Protein AF-A0AAD6UIW4-F1 (afdb_monomer)

Sequence (98 aa):
MPSFFSKALKRMSGSKKSETKPAAAAGEEPTLSIQPHPAKSNDPADLQPPQTGGLASNPNDQAFHARDPHVPSAQVMAGLEQPKTREELQARAAELNK

Organism: NCBI:txid1033014

Foldseek 3Di:
DDDPPVVVVVVVPPPDPDDDDDDDDDDDDPDDDDDPDQDPDPDPCSPDDPPCDDQVVDPCSDPVNDDDDDDDDPVVVVPDDDDDDPVVVVVVVVVVVD

Secondary structure (DSSP, 8-state):
---THHHHHHHH--------PPP-----------PPPS-SSS-TTTTS----SSTTSSTTSSTTT--S--PPPHHHHHTSPPPPPHHHHHHHHHHHT-

Mean predicted aligned error: 20.31 Å

pLDDT: mean 74.13, std 15.2, range [44.44, 96.06]

Solvent-accessible surface area (backbone atoms only — not comparable to full-atom values): 6997 Å² total; per-residue (Å²): 134,91,64,74,67,62,66,57,56,68,67,72,70,71,80,75,80,80,78,84,75,84,84,88,79,90,86,78,78,86,82,75,81,78,74,78,68,84,51,93,58,102,48,89,66,68,72,53,72,86,60,88,54,67,61,71,56,42,76,70,62,25,92,90,45,59,71,76,83,84,76,78,52,74,72,56,58,70,72,53,79,79,84,75,53,74,67,59,52,51,53,52,52,59,62,74,73,109

Structure (mmCIF, N/CA/C/O backbone):
data_AF-A0AAD6UIW4-F1
#
_entry.id   AF-A0AAD6UIW4-F1
#
loop_
_atom_site.group_PDB
_atom_site.id
_atom_site.type_symbol
_atom_site.label_atom_id
_atom_site.label_alt_id
_atom_site.label_comp_id
_atom_site.label_asym_id
_atom_site.label_entity_id
_atom_site.label_seq_id
_atom_site.pdbx_PDB_ins_code
_atom_site.Cartn_x
_atom_site.Cartn_y
_atom_site.Cartn_z
_atom_site.occupancy
_atom_site.B_iso_or_equiv
_atom_site.auth_seq_id
_atom_site.auth_comp_id
_atom_site.auth_asym_id
_atom_site.auth_atom_id
_atom_site.pdbx_PDB_model_num
ATOM 1 N N . MET A 1 1 ? 46.771 34.975 -3.806 1.00 51.69 1 MET A N 1
ATOM 2 C CA . MET A 1 1 ? 45.340 34.597 -3.838 1.00 51.69 1 MET A CA 1
ATOM 3 C C . MET A 1 1 ? 44.652 35.352 -4.980 1.00 51.69 1 MET A C 1
ATOM 5 O O . MET A 1 1 ? 44.224 36.479 -4.758 1.00 51.69 1 MET A O 1
ATOM 9 N N . PRO A 1 2 ? 44.628 34.835 -6.223 1.00 52.84 2 PRO A N 1
ATOM 10 C CA . PRO A 1 2 ? 44.047 35.569 -7.347 1.00 52.84 2 PRO A CA 1
ATOM 11 C C . PRO A 1 2 ? 42.505 35.598 -7.295 1.00 52.84 2 PRO A C 1
ATOM 13 O O . PRO A 1 2 ? 41.819 34.593 -7.451 1.00 52.84 2 PRO A O 1
ATOM 16 N N . SER A 1 3 ? 42.023 36.811 -7.034 1.00 56.78 3 SER A N 1
ATOM 17 C CA . SER A 1 3 ? 40.705 37.447 -7.191 1.00 56.78 3 SER A CA 1
ATOM 18 C C . SER A 1 3 ? 39.622 36.758 -8.051 1.00 56.78 3 SER A C 1
ATOM 20 O O . SER A 1 3 ? 39.491 36.997 -9.254 1.00 56.78 3 SER A O 1
ATOM 22 N N . PHE A 1 4 ? 38.696 36.064 -7.378 1.00 61.09 4 PHE A N 1
ATOM 23 C CA . PHE A 1 4 ? 37.429 35.550 -7.932 1.00 61.09 4 PHE A CA 1
ATOM 24 C C . PHE A 1 4 ? 36.514 36.626 -8.557 1.00 61.09 4 PHE A C 1
ATOM 26 O O . PHE A 1 4 ? 35.727 36.319 -9.452 1.00 61.09 4 PHE A O 1
ATOM 33 N N . PHE A 1 5 ? 36.643 37.895 -8.157 1.00 61.00 5 PHE A N 1
ATOM 34 C CA . PHE A 1 5 ? 35.826 38.999 -8.686 1.00 61.00 5 PHE A CA 1
ATOM 35 C C . PHE A 1 5 ? 36.123 39.349 -10.156 1.00 61.00 5 PHE A C 1
ATOM 37 O O . PHE A 1 5 ? 35.242 39.803 -10.886 1.00 61.00 5 PHE A O 1
ATOM 44 N N . SER A 1 6 ? 37.339 39.076 -10.636 1.00 61.12 6 SER A N 1
ATOM 45 C CA . SER A 1 6 ? 37.743 39.386 -12.017 1.00 61.12 6 SER A CA 1
ATOM 46 C C . SER A 1 6 ? 37.049 38.499 -13.067 1.00 61.12 6 SER A C 1
ATOM 48 O O . SER A 1 6 ? 36.857 38.907 -14.215 1.00 61.12 6 SER A O 1
ATOM 50 N N . LYS A 1 7 ? 36.595 37.301 -12.671 1.00 60.16 7 LYS A N 1
ATOM 51 C CA . LYS A 1 7 ? 35.908 36.341 -13.552 1.00 60.16 7 LYS A CA 1
ATOM 52 C C . LYS A 1 7 ? 34.432 36.694 -13.779 1.00 60.16 7 LYS A C 1
ATOM 54 O O . LYS A 1 7 ? 33.880 36.338 -14.819 1.00 60.16 7 LYS A O 1
ATOM 59 N N . ALA A 1 8 ? 33.815 37.421 -12.845 1.00 60.78 8 ALA A N 1
ATOM 60 C CA . ALA A 1 8 ? 32.439 37.902 -12.970 1.00 60.78 8 ALA A CA 1
ATOM 61 C C . ALA A 1 8 ? 32.346 39.114 -13.911 1.00 60.78 8 ALA A C 1
ATOM 63 O O . ALA A 1 8 ? 31.517 39.124 -14.819 1.00 60.78 8 ALA A O 1
ATOM 64 N N . LEU A 1 9 ? 33.263 40.082 -13.788 1.00 59.09 9 LEU A N 1
ATOM 65 C CA . LEU A 1 9 ? 33.243 41.284 -14.631 1.00 59.09 9 LEU A CA 1
ATOM 66 C C . LEU A 1 9 ? 33.540 40.974 -16.111 1.00 59.09 9 LEU A C 1
ATOM 68 O O . LEU A 1 9 ? 32.930 41.556 -17.005 1.00 59.09 9 LEU A O 1
ATOM 72 N N . LYS A 1 10 ? 34.397 39.977 -16.382 1.00 58.03 10 LYS A N 1
ATOM 73 C CA . LYS A 1 10 ? 34.721 39.531 -17.750 1.00 58.03 10 LYS A CA 1
ATOM 74 C C . LYS A 1 10 ? 33.548 38.860 -18.480 1.00 58.03 10 LYS A C 1
ATOM 76 O O . LYS A 1 10 ? 33.574 38.761 -19.703 1.00 58.03 10 LYS A O 1
ATOM 81 N N . ARG A 1 11 ? 32.509 38.417 -17.760 1.00 59.72 11 ARG A N 1
ATOM 82 C CA . ARG A 1 11 ? 31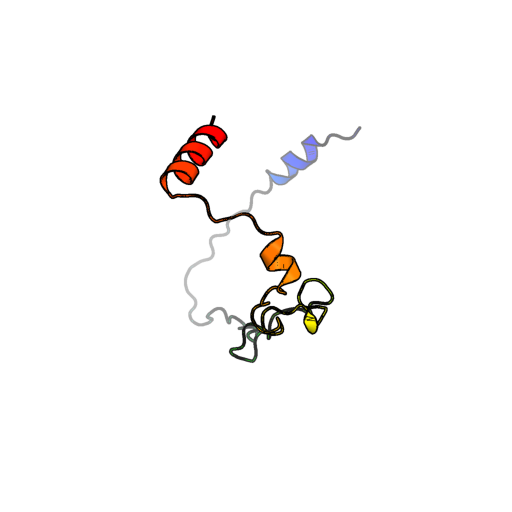.278 37.872 -18.360 1.00 59.72 11 ARG A CA 1
ATOM 83 C C . ARG A 1 11 ? 30.249 38.947 -18.718 1.00 59.72 11 ARG A C 1
ATOM 85 O O . ARG A 1 11 ? 29.398 38.681 -19.558 1.00 59.72 11 ARG A O 1
ATOM 92 N N . MET A 1 12 ? 30.340 40.144 -18.136 1.00 59.53 12 MET A N 1
ATOM 93 C CA . MET A 1 12 ? 29.386 41.238 -18.370 1.00 59.53 12 MET A CA 1
ATOM 94 C C . MET A 1 12 ? 29.829 42.238 -19.448 1.00 59.53 12 MET A C 1
ATOM 96 O O . MET A 1 12 ? 29.001 43.005 -19.923 1.00 59.53 12 MET A O 1
ATOM 100 N N . SER A 1 13 ? 31.091 42.218 -19.893 1.00 57.62 13 SER A N 1
ATOM 101 C CA . SER A 1 13 ? 31.594 43.126 -20.942 1.00 57.62 13 SER A CA 1
ATOM 102 C C . SER A 1 13 ? 31.494 42.568 -22.371 1.00 57.62 13 SER A C 1
ATOM 104 O O . SER A 1 13 ? 32.093 43.117 -23.294 1.00 57.62 13 SER A O 1
ATOM 106 N N . GLY A 1 14 ? 30.771 41.464 -22.575 1.00 54.06 14 GLY A N 1
ATOM 107 C CA . GLY A 1 14 ? 30.499 40.905 -23.899 1.00 54.06 14 GLY A CA 1
ATOM 108 C C . GLY A 1 14 ? 29.356 41.643 -24.591 1.00 54.06 14 GLY A C 1
ATOM 109 O O . GLY A 1 14 ? 28.253 41.110 -24.681 1.00 54.06 14 GLY A O 1
ATOM 110 N N . SER A 1 15 ? 29.605 42.861 -25.072 1.00 51.59 15 SER A N 1
ATOM 111 C CA . SER A 1 15 ? 28.687 43.579 -25.957 1.00 51.59 15 SER A CA 1
ATOM 112 C C . SER A 1 15 ? 28.563 42.836 -27.294 1.00 51.59 15 SER A C 1
ATOM 114 O O . SER A 1 15 ? 29.363 42.994 -28.215 1.00 51.59 15 SER A O 1
ATOM 116 N N . LYS A 1 16 ? 27.541 41.984 -27.418 1.00 54.31 16 LYS A N 1
ATOM 117 C CA . LYS A 1 16 ? 27.121 41.460 -28.720 1.00 54.31 16 LYS A CA 1
ATOM 118 C C . LYS A 1 16 ? 26.533 42.620 -29.526 1.00 54.31 16 LYS A C 1
ATOM 120 O O . LYS A 1 16 ? 25.415 43.049 -29.261 1.00 54.31 16 LYS A O 1
ATOM 125 N N . LYS A 1 17 ? 27.295 43.130 -30.499 1.00 44.44 17 LYS A N 1
ATOM 126 C CA . LYS A 1 17 ? 26.765 43.952 -31.595 1.00 44.44 17 LYS A CA 1
ATOM 127 C C . LYS A 1 17 ? 25.659 43.154 -32.287 1.00 44.44 17 LYS A C 1
ATOM 129 O O . LYS A 1 17 ? 25.925 42.104 -32.865 1.00 44.44 17 LYS A O 1
ATOM 134 N N . SER A 1 18 ? 24.429 43.641 -32.202 1.00 45.12 18 SER A N 1
ATOM 135 C CA . SER A 1 18 ? 23.322 43.187 -33.032 1.00 45.12 18 SER A CA 1
ATOM 136 C C . SER A 1 18 ? 23.509 43.762 -34.433 1.00 45.12 18 SER A C 1
ATOM 138 O O . SER A 1 18 ? 23.239 44.940 -34.666 1.00 45.12 18 SER A O 1
ATOM 140 N N . GLU A 1 19 ? 24.006 42.950 -35.360 1.00 46.62 19 GLU A N 1
ATOM 141 C CA . GLU A 1 19 ? 23.910 43.258 -36.782 1.00 46.62 19 GLU A CA 1
ATOM 142 C C . GLU A 1 19 ? 22.459 43.052 -37.236 1.00 46.62 19 GLU A C 1
ATOM 144 O O . GLU A 1 19 ? 21.939 41.937 -37.259 1.00 46.62 19 GLU A O 1
ATOM 149 N N . THR A 1 20 ? 21.783 44.150 -37.568 1.00 45.16 20 THR A N 1
ATOM 150 C CA . THR A 1 20 ? 20.529 44.159 -38.327 1.00 45.16 20 THR A CA 1
ATOM 151 C C . THR A 1 20 ? 20.797 43.634 -39.737 1.00 45.16 20 THR A C 1
ATOM 153 O O . THR A 1 20 ? 21.397 44.326 -40.558 1.00 45.16 20 THR A O 1
ATOM 156 N N . LYS A 1 21 ? 20.354 42.404 -40.016 1.00 48.31 21 LYS A N 1
ATOM 157 C CA . LYS A 1 21 ? 20.348 41.796 -41.354 1.00 48.31 21 LYS A CA 1
ATOM 158 C C . LYS A 1 21 ? 19.083 42.249 -42.114 1.00 48.31 21 LYS A C 1
ATOM 160 O O . LYS A 1 21 ? 18.016 42.274 -41.498 1.00 48.31 21 LYS A O 1
ATOM 165 N N . PRO A 1 22 ? 19.170 42.635 -43.403 1.00 45.12 22 PRO A N 1
ATOM 166 C CA . PRO A 1 22 ? 18.027 43.146 -44.154 1.00 45.12 22 PRO A CA 1
ATOM 167 C C . PRO A 1 22 ? 17.019 42.038 -44.478 1.00 45.12 22 PRO A C 1
ATOM 169 O O . PRO A 1 22 ? 17.356 40.854 -44.541 1.00 45.12 22 PRO A O 1
ATOM 172 N N . ALA A 1 23 ? 15.770 42.457 -44.666 1.00 49.41 23 ALA A N 1
ATOM 173 C CA . ALA A 1 23 ? 14.635 41.613 -44.994 1.00 49.41 23 ALA A CA 1
ATOM 174 C C . ALA A 1 23 ? 14.679 41.084 -46.442 1.00 49.41 23 ALA A C 1
ATOM 176 O O . ALA A 1 23 ? 15.098 41.789 -47.356 1.00 49.41 23 ALA A O 1
ATOM 177 N N . ALA A 1 24 ? 14.124 39.876 -46.593 1.00 52.59 24 ALA A N 1
ATOM 178 C CA . ALA A 1 24 ? 13.607 39.240 -47.808 1.00 52.59 24 ALA A CA 1
ATOM 179 C C . ALA A 1 24 ? 14.611 38.765 -48.882 1.00 52.59 24 ALA A C 1
ATOM 181 O O . ALA A 1 24 ? 14.931 39.470 -49.834 1.00 52.59 24 ALA A O 1
ATOM 182 N N . ALA A 1 25 ? 14.952 37.475 -48.808 1.00 44.81 25 ALA A N 1
ATOM 183 C CA . ALA A 1 25 ? 15.064 36.614 -49.983 1.00 44.81 25 ALA A CA 1
ATOM 184 C C . ALA A 1 25 ? 14.188 35.379 -49.731 1.00 44.81 25 ALA A C 1
ATOM 186 O O . ALA A 1 25 ? 14.295 34.733 -48.689 1.00 44.81 25 ALA A O 1
ATOM 187 N N . ALA A 1 26 ? 13.258 35.121 -50.644 1.00 54.41 26 ALA A N 1
ATOM 188 C CA . ALA A 1 26 ? 12.398 33.952 -50.626 1.00 54.41 26 ALA A CA 1
ATOM 189 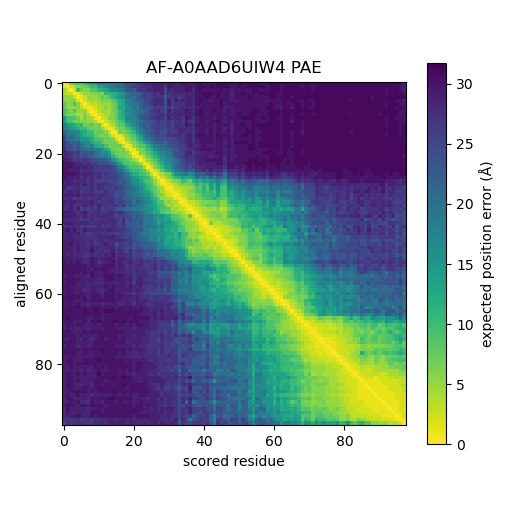C C . ALA A 1 26 ? 13.230 32.661 -50.716 1.00 54.41 26 ALA A C 1
ATOM 191 O O . ALA A 1 26 ? 14.143 32.590 -51.537 1.00 54.41 26 ALA A O 1
ATOM 192 N N . GLY A 1 27 ? 12.850 31.637 -49.945 1.00 55.78 27 GLY A N 1
ATOM 193 C CA . GLY A 1 27 ? 12.978 30.259 -50.426 1.00 55.78 27 GLY A CA 1
ATOM 194 C C . GLY A 1 27 ? 13.753 29.227 -49.609 1.00 55.78 27 GLY A C 1
ATOM 195 O O . GLY A 1 27 ? 13.969 28.158 -50.160 1.00 55.78 27 GLY A O 1
ATOM 196 N N . GLU A 1 28 ? 14.143 29.453 -48.352 1.00 65.31 28 GLU A N 1
ATOM 197 C CA . GLU A 1 28 ? 14.721 28.367 -47.535 1.00 65.31 28 GLU A CA 1
ATOM 198 C C . GLU A 1 28 ? 14.130 28.370 -46.123 1.00 65.31 28 GLU A C 1
ATOM 200 O O . GLU A 1 28 ? 14.582 29.085 -45.226 1.00 65.31 28 GLU A O 1
ATOM 205 N N . GLU A 1 29 ? 13.067 27.583 -45.932 1.00 74.94 29 GLU A N 1
ATOM 206 C CA . GLU A 1 29 ? 12.570 27.275 -44.593 1.00 74.94 29 GLU A CA 1
ATOM 207 C C . GLU A 1 29 ? 13.628 26.466 -43.824 1.00 74.94 29 GLU A C 1
ATOM 209 O O . GLU A 1 29 ? 14.256 25.570 -44.401 1.00 74.94 29 GLU A O 1
ATOM 214 N N . PRO A 1 30 ? 13.846 26.739 -42.524 1.00 78.12 30 PRO A N 1
ATOM 215 C CA . PRO A 1 30 ? 14.759 25.940 -41.722 1.00 78.12 30 PRO A CA 1
ATOM 216 C C . PRO A 1 30 ? 14.294 24.481 -41.725 1.00 78.12 30 PRO A C 1
ATOM 218 O O . PRO A 1 30 ? 13.249 24.139 -41.176 1.00 78.12 30 PRO A O 1
ATOM 221 N N . THR A 1 31 ? 15.085 23.610 -42.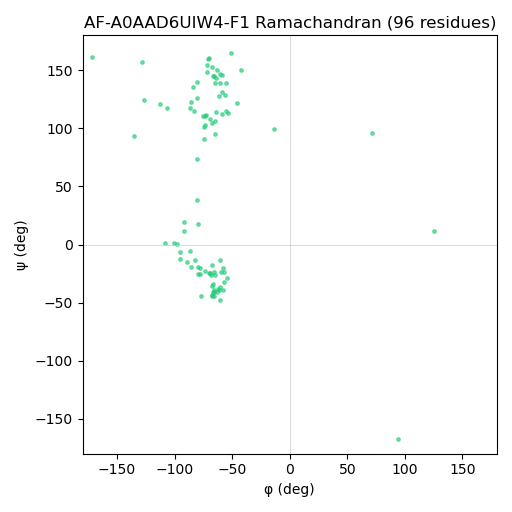351 1.00 77.56 31 THR A N 1
ATOM 222 C CA . THR A 1 31 ?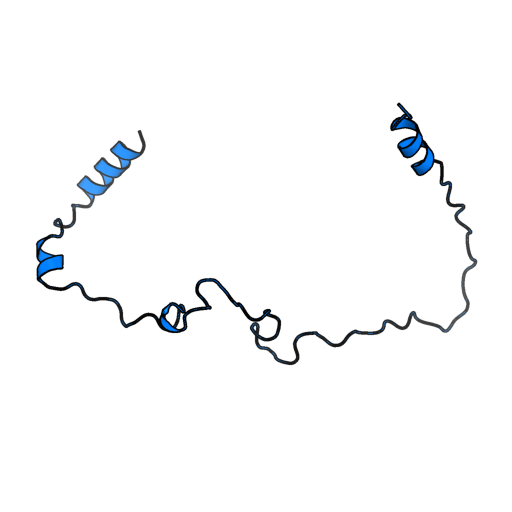 14.811 22.174 -42.385 1.00 77.56 31 THR A CA 1
ATOM 223 C C . THR A 1 31 ? 15.111 21.589 -41.007 1.00 77.56 31 THR A C 1
ATOM 225 O O . THR A 1 31 ? 16.269 21.415 -40.626 1.00 77.56 31 THR A O 1
ATOM 228 N N . LEU A 1 32 ? 14.066 21.318 -40.225 1.00 80.50 32 LEU A N 1
ATOM 229 C CA . LEU A 1 32 ? 14.198 20.674 -38.921 1.00 80.50 32 LEU A CA 1
ATOM 230 C C . LEU A 1 32 ? 14.283 19.159 -39.119 1.00 80.50 32 LEU A C 1
ATOM 232 O O . LEU A 1 32 ? 13.336 18.520 -39.574 1.00 80.50 32 LEU A O 1
ATOM 236 N N . SER A 1 33 ? 15.431 18.577 -38.772 1.00 82.06 33 SER A N 1
ATOM 237 C CA . SER A 1 33 ? 15.586 17.125 -38.703 1.00 82.06 33 SER A CA 1
ATOM 238 C C . SER A 1 33 ? 14.769 16.599 -37.526 1.00 82.06 33 SER A C 1
ATOM 240 O O . SER A 1 33 ? 15.116 16.816 -36.362 1.00 82.06 33 SER A O 1
ATOM 242 N N . ILE A 1 34 ? 13.667 15.921 -37.833 1.00 78.12 34 ILE A N 1
ATOM 243 C CA . ILE A 1 34 ? 12.872 15.224 -36.830 1.00 78.12 34 ILE A CA 1
ATOM 244 C C . ILE A 1 34 ? 13.646 13.958 -36.474 1.00 78.12 34 ILE A C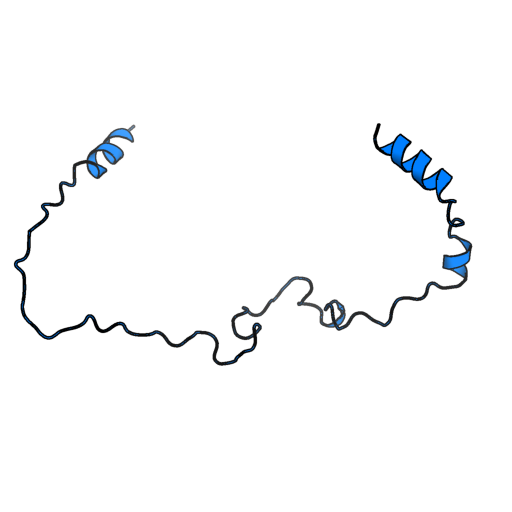 1
ATOM 246 O O . ILE A 1 34 ? 13.804 13.057 -37.299 1.00 78.12 34 ILE A O 1
ATOM 250 N N . GLN A 1 35 ? 14.185 13.912 -35.260 1.00 83.44 35 GLN A N 1
ATOM 251 C CA . GLN A 1 35 ? 14.776 12.684 -34.742 1.00 83.44 35 GLN A CA 1
ATOM 252 C C . GLN A 1 35 ? 13.668 11.626 -34.609 1.00 83.44 35 GLN A C 1
ATOM 254 O O . GLN A 1 35 ? 12.539 11.981 -34.250 1.00 83.44 35 GLN A O 1
ATOM 259 N N . PRO A 1 36 ? 13.952 10.342 -34.891 1.00 84.56 36 PRO A N 1
ATOM 260 C CA . PRO A 1 36 ? 12.979 9.283 -34.667 1.00 84.56 36 PRO A CA 1
ATOM 261 C C . PRO A 1 36 ? 12.521 9.311 -33.209 1.00 84.56 36 PRO A C 1
ATOM 263 O O . PRO A 1 36 ? 13.326 9.529 -32.298 1.00 84.56 36 PRO A O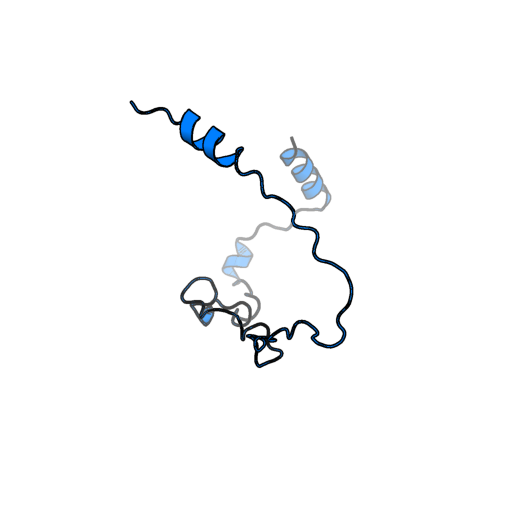 1
ATOM 266 N N . HIS A 1 37 ? 11.223 9.107 -32.984 1.00 74.00 37 HIS A N 1
ATOM 267 C CA . HIS A 1 37 ? 10.709 8.973 -31.628 1.00 74.00 37 HIS A CA 1
ATOM 268 C C . HIS A 1 37 ? 11.432 7.792 -30.969 1.00 74.00 37 HIS A C 1
ATOM 270 O O . HIS A 1 37 ? 11.550 6.731 -31.588 1.00 74.00 37 HIS A O 1
ATOM 276 N N . PRO A 1 38 ? 11.954 7.959 -29.746 1.00 78.25 38 PRO A N 1
ATOM 277 C CA . PRO A 1 38 ? 12.725 6.901 -29.109 1.00 78.25 38 PRO A CA 1
ATOM 278 C C . PRO A 1 38 ? 11.860 5.667 -28.792 1.00 78.25 38 PRO A C 1
ATOM 280 O O . PRO A 1 38 ? 12.393 4.563 -28.740 1.00 78.25 38 PRO A O 1
ATOM 283 N N . ALA A 1 39 ? 10.538 5.838 -28.665 1.00 74.81 39 ALA A N 1
ATOM 284 C CA . ALA A 1 39 ? 9.573 4.747 -28.585 1.00 74.81 39 ALA A CA 1
ATOM 285 C C . ALA A 1 39 ? 9.158 4.300 -29.992 1.00 74.81 39 ALA A C 1
ATOM 287 O O . ALA A 1 39 ? 8.651 5.095 -30.788 1.00 74.81 39 ALA A O 1
ATOM 288 N N . LYS A 1 40 ? 9.353 3.016 -30.287 1.00 80.06 40 LYS A N 1
ATOM 289 C CA . LYS A 1 40 ? 8.893 2.370 -31.525 1.00 80.06 40 LYS A CA 1
ATOM 290 C C . LYS A 1 40 ? 7.479 1.811 -31.377 1.00 80.06 40 LYS A C 1
ATOM 292 O O . LYS A 1 40 ? 6.850 1.473 -32.378 1.00 80.06 40 LYS A O 1
ATOM 297 N N . 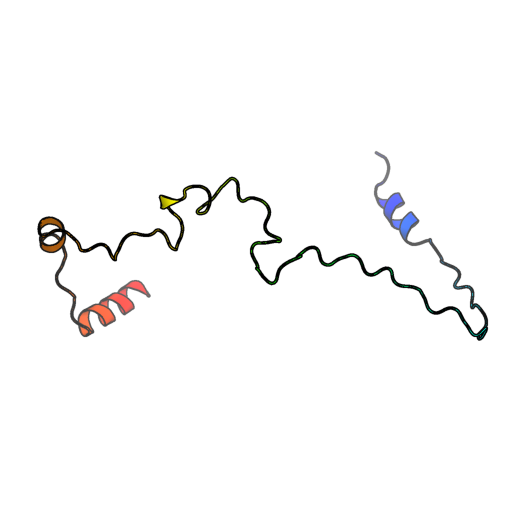SER A 1 41 ? 6.993 1.699 -30.144 1.00 85.56 41 SER A N 1
ATOM 298 C CA . SER A 1 41 ? 5.707 1.108 -29.785 1.00 85.56 41 SER A CA 1
ATOM 299 C C . SER A 1 41 ? 4.876 2.043 -28.896 1.00 85.56 41 SER A C 1
ATOM 301 O O . SER A 1 41 ? 5.411 2.922 -28.226 1.00 85.56 41 SER A O 1
ATOM 303 N N . ASN A 1 42 ? 3.549 1.856 -28.880 1.00 79.69 42 ASN A N 1
ATOM 304 C CA . ASN A 1 42 ? 2.634 2.533 -27.946 1.00 79.69 42 ASN A CA 1
ATOM 305 C C . ASN A 1 42 ? 2.632 1.842 -26.567 1.00 79.69 42 ASN A C 1
ATOM 307 O O . ASN A 1 42 ? 1.578 1.640 -25.966 1.00 79.69 42 ASN A O 1
ATOM 311 N N . ASP A 1 43 ? 3.801 1.395 -26.113 1.00 82.81 43 ASP A N 1
ATOM 312 C CA . ASP A 1 43 ? 3.985 0.771 -24.809 1.00 82.81 43 ASP A CA 1
ATOM 313 C C . ASP A 1 43 ? 4.854 1.700 -23.944 1.00 82.81 43 ASP A C 1
ATOM 315 O O . ASP A 1 43 ? 5.985 2.018 -24.326 1.00 82.81 43 ASP A O 1
ATOM 319 N N . PRO A 1 44 ? 4.364 2.162 -22.778 1.00 74.69 44 PRO A N 1
ATOM 320 C CA . PRO A 1 44 ? 5.148 2.995 -21.867 1.00 74.69 44 PRO A CA 1
ATOM 321 C C . PRO A 1 44 ? 6.430 2.323 -21.337 1.00 74.69 44 PRO A C 1
ATOM 323 O O . PRO A 1 44 ? 7.268 3.014 -20.750 1.00 74.69 44 PRO A O 1
ATOM 326 N N . ALA A 1 45 ? 6.600 1.007 -21.508 1.00 78.88 45 ALA A N 1
ATOM 327 C CA . ALA A 1 45 ? 7.803 0.282 -21.106 1.00 78.88 45 ALA A CA 1
ATOM 328 C C . ALA A 1 45 ? 8.979 0.412 -22.097 1.00 78.88 45 ALA A C 1
ATOM 330 O O . ALA A 1 45 ? 10.122 0.207 -21.697 1.00 78.88 45 ALA A O 1
ATOM 331 N N . ASP A 1 46 ? 8.741 0.802 -23.355 1.00 81.06 46 ASP A N 1
ATOM 332 C CA . ASP A 1 46 ? 9.758 0.822 -24.431 1.00 81.06 46 ASP A CA 1
ATOM 333 C C . ASP A 1 46 ? 10.903 1.825 -24.169 1.00 81.06 46 ASP A C 1
ATOM 335 O O . ASP A 1 46 ? 12.036 1.658 -24.612 1.00 81.06 46 ASP A O 1
ATOM 339 N N . LEU A 1 47 ? 10.621 2.878 -23.397 1.00 77.12 47 LEU A N 1
ATOM 340 C CA . LEU A 1 47 ? 11.587 3.923 -23.037 1.00 77.12 47 LEU A CA 1
ATOM 341 C C . LEU A 1 47 ? 12.270 3.690 -21.689 1.00 77.12 47 LEU A C 1
ATOM 343 O O . LEU A 1 47 ? 13.151 4.466 -21.308 1.00 77.12 47 LEU A O 1
ATOM 347 N N . GLN A 1 48 ? 11.844 2.680 -20.930 1.00 79.75 48 GLN A N 1
ATOM 348 C CA . GLN A 1 48 ? 12.373 2.467 -19.592 1.00 79.75 48 GLN A CA 1
ATOM 349 C C . GLN A 1 48 ? 13.726 1.754 -19.685 1.00 79.75 48 GLN A C 1
ATOM 351 O O . GLN A 1 48 ? 13.822 0.695 -20.308 1.00 79.75 48 GLN A O 1
ATOM 356 N N . PRO A 1 49 ? 14.793 2.300 -19.069 1.00 77.31 49 PRO A N 1
ATOM 357 C CA . PRO A 1 49 ? 16.042 1.564 -18.959 1.00 77.31 49 PRO A CA 1
ATOM 358 C C . PRO A 1 49 ? 15.778 0.259 -18.195 1.00 77.31 49 PRO A C 1
ATOM 360 O O . PRO A 1 49 ? 14.938 0.261 -17.288 1.00 77.31 49 PRO A O 1
ATOM 363 N N . PRO A 1 50 ? 16.480 -0.843 -18.523 1.00 72.62 50 PRO A N 1
ATOM 364 C CA . PRO A 1 50 ? 16.320 -2.100 -17.805 1.00 72.62 50 PRO A CA 1
ATOM 365 C C . PRO A 1 50 ? 16.513 -1.838 -16.310 1.00 72.62 50 PRO A C 1
ATOM 367 O O . PRO A 1 50 ? 17.596 -1.442 -15.875 1.00 72.62 50 PRO A O 1
ATOM 370 N N . GLN A 1 51 ? 15.438 -1.991 -15.533 1.00 71.25 51 GLN A N 1
ATOM 371 C CA . GLN A 1 51 ? 15.468 -1.741 -14.099 1.00 71.25 51 GLN A CA 1
ATOM 372 C C . GLN A 1 51 ? 16.208 -2.894 -13.425 1.00 71.25 51 GLN A C 1
ATOM 374 O O . GLN A 1 51 ? 15.631 -3.914 -13.069 1.00 71.25 51 GLN A O 1
ATOM 379 N N . THR A 1 52 ? 17.520 -2.741 -13.267 1.00 65.50 52 THR A N 1
ATOM 380 C CA . THR A 1 52 ? 18.399 -3.722 -12.615 1.00 65.50 52 THR A CA 1
ATOM 381 C C . THR A 1 52 ? 18.339 -3.661 -11.081 1.00 65.50 52 THR A C 1
ATOM 383 O O . THR A 1 52 ? 19.212 -4.197 -10.403 1.00 65.50 52 THR A O 1
ATOM 386 N N . GLY A 1 53 ? 17.302 -3.042 -10.506 1.00 70.25 53 GLY A N 1
ATOM 387 C CA . GLY A 1 53 ? 17.111 -2.921 -9.061 1.00 70.25 53 GLY A CA 1
ATOM 388 C C . GLY A 1 53 ? 15.744 -2.342 -8.687 1.00 70.25 53 GLY A C 1
ATOM 389 O O . GLY A 1 53 ? 15.081 -1.715 -9.509 1.00 70.25 53 GLY A O 1
ATOM 390 N N . GLY A 1 54 ? 15.331 -2.543 -7.433 1.00 71.44 54 GLY A N 1
ATOM 391 C CA . GLY A 1 54 ? 14.028 -2.109 -6.911 1.00 71.44 54 GLY A CA 1
ATOM 392 C C . GLY A 1 54 ? 12.954 -3.196 -6.997 1.00 71.44 54 GLY A C 1
ATOM 393 O O . GLY A 1 54 ? 13.255 -4.353 -7.253 1.00 71.44 54 GLY A O 1
ATOM 394 N N . LEU A 1 55 ? 11.686 -2.834 -6.792 1.00 70.06 55 LEU A N 1
ATOM 395 C CA . LEU A 1 55 ? 10.561 -3.786 -6.760 1.00 70.06 55 LEU A CA 1
ATOM 396 C C . LEU A 1 55 ? 10.405 -4.608 -8.062 1.00 70.06 55 LEU A C 1
ATOM 398 O O . LEU A 1 55 ? 9.804 -5.676 -8.059 1.00 70.06 55 LEU A O 1
ATOM 402 N N . ALA A 1 56 ? 10.970 -4.129 -9.175 1.00 68.88 56 ALA A N 1
ATOM 403 C CA . ALA A 1 56 ? 10.958 -4.805 -10.470 1.00 68.88 56 ALA A CA 1
ATOM 404 C C . ALA A 1 56 ? 12.048 -5.885 -10.637 1.00 68.88 56 ALA A C 1
ATOM 406 O O . ALA A 1 56 ? 11.968 -6.673 -11.579 1.00 68.88 56 ALA A O 1
ATOM 407 N N . SER A 1 57 ? 13.062 -5.945 -9.761 1.00 75.88 57 SER A N 1
ATOM 408 C CA . SER A 1 57 ? 14.197 -6.868 -9.927 1.00 75.88 57 SER A CA 1
ATOM 409 C C . SER A 1 57 ? 13.879 -8.309 -9.535 1.00 75.88 57 SER A C 1
ATOM 411 O O . SER A 1 57 ? 14.516 -9.233 -10.041 1.00 75.88 57 SER A O 1
ATOM 413 N N . ASN A 1 58 ? 12.902 -8.515 -8.651 1.00 71.12 58 ASN A N 1
ATOM 414 C CA . ASN A 1 58 ? 12.431 -9.838 -8.271 1.00 71.12 58 ASN A CA 1
ATOM 415 C C . ASN A 1 58 ? 11.056 -10.080 -8.906 1.00 71.12 58 ASN A C 1
ATOM 417 O O . ASN A 1 58 ? 10.109 -9.364 -8.575 1.00 71.12 58 ASN A O 1
ATOM 421 N N . PRO A 1 59 ? 10.902 -11.085 -9.788 1.00 71.19 59 PRO A N 1
ATOM 422 C CA . PRO A 1 59 ? 9.616 -11.373 -10.420 1.00 71.19 59 PRO A CA 1
ATOM 423 C C . PRO A 1 59 ? 8.512 -11.701 -9.406 1.00 71.19 59 PRO A C 1
ATOM 425 O O . PRO A 1 59 ? 7.344 -11.477 -9.696 1.00 71.19 59 PRO A O 1
ATOM 428 N N . ASN A 1 60 ? 8.868 -12.164 -8.203 1.00 70.62 60 ASN A N 1
ATOM 429 C CA . ASN A 1 60 ? 7.906 -12.470 -7.141 1.00 70.62 60 ASN A CA 1
ATOM 430 C C . ASN A 1 60 ? 7.378 -11.231 -6.399 1.00 70.62 60 ASN A C 1
ATOM 432 O O . ASN A 1 60 ? 6.327 -11.317 -5.771 1.00 70.62 60 ASN A O 1
ATOM 436 N N . ASP A 1 61 ? 8.085 -10.099 -6.466 1.00 70.56 61 ASP A N 1
ATOM 437 C CA . ASP A 1 61 ? 7.732 -8.878 -5.727 1.00 70.56 61 ASP A CA 1
ATOM 438 C C . ASP A 1 61 ? 7.018 -7.844 -6.620 1.00 70.56 61 ASP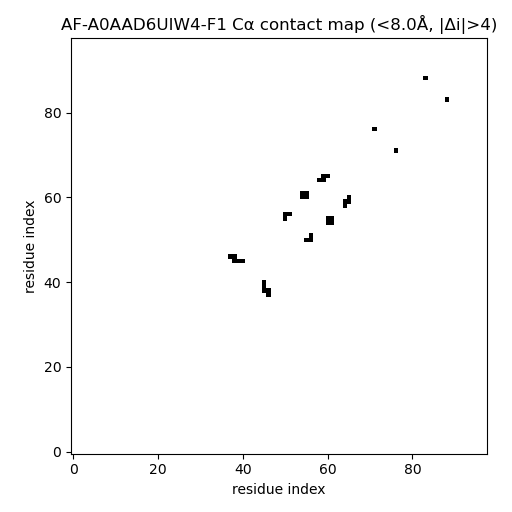 A C 1
ATOM 440 O O . ASP A 1 61 ? 6.650 -6.759 -6.171 1.00 70.56 61 ASP A O 1
ATOM 444 N N . GLN A 1 62 ? 6.793 -8.165 -7.897 1.00 72.75 62 GLN A N 1
ATOM 445 C CA . GLN A 1 62 ? 6.100 -7.279 -8.829 1.00 72.75 62 GLN A CA 1
ATOM 446 C C . GLN A 1 62 ? 4.624 -7.094 -8.437 1.00 72.75 62 GLN A C 1
ATOM 448 O O . GLN A 1 62 ? 3.950 -8.032 -8.017 1.00 72.75 62 GLN A O 1
ATOM 453 N N . ALA A 1 63 ? 4.082 -5.894 -8.671 1.00 69.06 63 ALA A N 1
ATOM 454 C CA . ALA A 1 63 ? 2.716 -5.512 -8.284 1.00 69.06 63 ALA A CA 1
ATOM 455 C C . ALA A 1 63 ? 1.610 -6.453 -8.807 1.00 69.06 63 ALA A C 1
ATOM 457 O O . ALA A 1 63 ? 0.576 -6.603 -8.163 1.00 69.06 63 ALA A O 1
ATOM 458 N N . PHE A 1 64 ? 1.835 -7.100 -9.954 1.00 70.06 64 PHE A N 1
ATOM 459 C CA . PHE A 1 64 ? 0.894 -8.039 -10.578 1.00 70.06 64 PHE A CA 1
ATOM 460 C C . PHE A 1 64 ? 1.202 -9.518 -10.287 1.00 70.06 64 PHE A C 1
ATOM 462 O O . PHE A 1 64 ? 0.491 -10.392 -10.770 1.00 70.06 64 PHE A O 1
ATOM 469 N N . HIS A 1 65 ? 2.252 -9.794 -9.509 1.00 67.44 65 HIS A N 1
ATOM 470 C CA . HIS A 1 65 ? 2.660 -11.134 -9.074 1.00 67.44 65 HIS A CA 1
ATOM 471 C C . HIS A 1 65 ? 2.391 -11.374 -7.581 1.00 67.44 65 HIS A C 1
ATOM 473 O O . HIS A 1 65 ? 2.684 -12.456 -7.067 1.00 67.44 65 HIS A O 1
ATOM 479 N N . 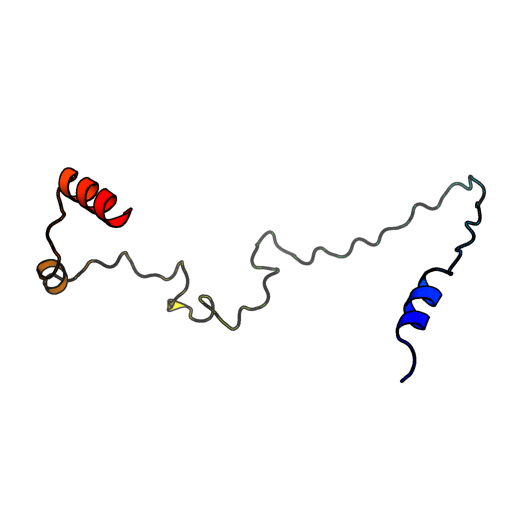ALA A 1 66 ? 1.812 -10.392 -6.879 1.00 69.44 66 ALA A N 1
ATOM 480 C CA . ALA A 1 66 ? 1.308 -10.603 -5.533 1.00 69.44 66 ALA A CA 1
ATOM 481 C C . ALA A 1 66 ? 0.294 -11.758 -5.566 1.00 69.44 66 ALA A C 1
ATOM 483 O O . ALA A 1 66 ? -0.611 -11.778 -6.401 1.00 69.44 66 ALA A O 1
ATOM 484 N N . ARG A 1 67 ? 0.477 -12.739 -4.673 1.00 70.75 67 ARG A N 1
ATOM 485 C CA . ARG A 1 67 ? -0.491 -13.824 -4.456 1.00 70.75 67 ARG A CA 1
ATOM 486 C C . ARG A 1 67 ? -1.898 -13.257 -4.238 1.00 70.75 67 ARG A C 1
ATOM 488 O O . ARG A 1 67 ? -2.055 -12.081 -3.906 1.00 70.75 67 ARG A O 1
ATOM 495 N N . ASP A 1 68 ? -2.899 -14.132 -4.345 1.00 77.50 68 ASP A N 1
ATOM 496 C CA . ASP A 1 68 ? -4.253 -13.845 -3.866 1.00 77.50 68 ASP A CA 1
ATOM 497 C C . ASP A 1 68 ? -4.221 -13.145 -2.494 1.00 77.50 68 ASP A C 1
ATOM 499 O O . ASP A 1 68 ? -3.294 -13.388 -1.704 1.00 77.50 68 ASP A O 1
ATOM 503 N N . PRO A 1 69 ? -5.222 -12.298 -2.181 1.00 82.38 69 PRO A N 1
ATOM 504 C CA . PRO A 1 69 ? -5.302 -11.611 -0.900 1.00 82.38 69 PRO A CA 1
ATOM 505 C C . PRO A 1 69 ? -5.027 -12.576 0.254 1.00 82.38 69 PRO A C 1
ATOM 507 O O . PRO A 1 69 ? -5.698 -13.599 0.398 1.00 82.38 69 PRO A O 1
ATOM 510 N N . HIS A 1 70 ? -4.009 -12.275 1.062 1.00 85.75 70 HIS A N 1
ATOM 511 C CA . HIS A 1 70 ? -3.619 -13.166 2.145 1.00 85.75 70 HIS A CA 1
ATOM 512 C C . HIS A 1 70 ? -4.757 -13.280 3.166 1.00 85.75 70 HIS A C 1
ATOM 514 O O . HIS A 1 70 ? -5.088 -12.310 3.846 1.00 85.75 70 HIS A O 1
ATOM 520 N N . VAL A 1 71 ? -5.336 -14.478 3.285 1.00 88.50 71 VAL A N 1
ATOM 521 C CA . VAL A 1 71 ? -6.302 -14.807 4.338 1.00 88.50 71 VAL A CA 1
ATOM 522 C C . VAL A 1 71 ? -5.526 -15.273 5.578 1.00 88.50 71 VAL A C 1
ATOM 524 O O . VAL A 1 71 ? -4.817 -16.282 5.492 1.00 88.50 71 VAL A O 1
ATOM 527 N N . PRO A 1 72 ? -5.625 -14.570 6.723 1.00 89.81 72 PRO A N 1
ATOM 528 C CA . PRO A 1 72 ? -4.922 -14.956 7.943 1.00 89.81 72 PRO A CA 1
ATOM 529 C C . PRO A 1 72 ? -5.337 -16.346 8.440 1.00 89.81 72 PRO A C 1
ATOM 531 O O . PRO A 1 72 ? -6.494 -16.750 8.318 1.00 89.81 72 PRO A O 1
ATOM 534 N N . SER A 1 73 ? -4.401 -17.076 9.051 1.00 92.56 73 SER A N 1
ATOM 535 C CA . SER A 1 73 ? -4.706 -18.363 9.685 1.00 92.56 73 SER A CA 1
ATOM 536 C C . SER A 1 73 ? -5.539 -18.177 10.962 1.00 92.56 73 SER A C 1
ATOM 538 O O . SER A 1 73 ? -5.532 -17.112 11.579 1.00 92.56 73 SER A O 1
ATOM 540 N N . ALA A 1 74 ? -6.226 -19.233 11.411 1.00 91.62 74 ALA A N 1
ATOM 541 C CA . ALA A 1 74 ? -7.054 -19.186 12.623 1.00 91.62 74 ALA A CA 1
ATOM 542 C C . ALA A 1 74 ? -6.274 -18.756 13.882 1.00 91.62 74 ALA A C 1
ATOM 544 O O . ALA A 1 74 ? -6.823 -18.080 14.748 1.00 91.62 74 ALA A O 1
ATOM 545 N N . GLN A 1 75 ? -4.984 -19.101 13.960 1.00 92.44 75 GLN A N 1
ATOM 546 C CA . GLN A 1 75 ? -4.100 -18.683 15.052 1.00 92.44 75 GLN A CA 1
ATOM 547 C C . GLN A 1 75 ? -3.860 -17.170 15.042 1.00 92.44 75 GLN A C 1
ATOM 549 O O . GLN A 1 75 ? -3.887 -16.541 16.095 1.00 92.44 75 GLN A O 1
ATOM 554 N N . VAL A 1 76 ? -3.667 -16.583 13.854 1.00 89.00 76 VAL A N 1
ATOM 555 C CA . VAL A 1 76 ? -3.505 -15.132 13.702 1.00 89.00 76 VAL A CA 1
ATOM 556 C C . VAL A 1 76 ? -4.810 -14.427 14.047 1.00 89.00 76 VAL A C 1
ATOM 558 O O . VAL A 1 76 ? -4.789 -13.474 14.814 1.00 89.00 76 VAL A O 1
ATOM 561 N N . MET A 1 77 ? -5.948 -14.931 13.560 1.00 89.25 77 MET A N 1
ATOM 562 C CA . MET A 1 77 ? -7.253 -14.334 13.856 1.00 89.25 77 MET A CA 1
ATOM 563 C C . MET A 1 77 ? -7.591 -14.328 15.351 1.00 89.25 77 MET A C 1
ATOM 565 O O . MET A 1 77 ? -8.170 -13.360 15.829 1.00 89.25 77 MET A O 1
ATOM 569 N N . ALA A 1 78 ? -7.206 -15.366 16.100 1.00 89.62 78 ALA A N 1
ATOM 570 C CA . ALA A 1 78 ? -7.453 -15.443 17.541 1.00 89.62 78 ALA A CA 1
ATOM 571 C C . ALA A 1 78 ? -6.637 -14.431 18.367 1.00 89.62 78 ALA A C 1
ATOM 573 O O . ALA A 1 78 ? -7.041 -14.086 19.475 1.00 89.62 78 ALA A O 1
ATOM 574 N N . GLY A 1 79 ? -5.496 -13.967 17.847 1.00 90.00 79 GLY A N 1
ATOM 575 C CA . GLY A 1 79 ? -4.661 -12.953 18.495 1.00 90.00 79 GLY A CA 1
ATOM 576 C C . GLY A 1 79 ? -5.065 -11.511 18.178 1.00 90.00 79 GLY A C 1
ATOM 577 O O . GLY A 1 79 ? -4.473 -10.589 18.737 1.00 90.00 79 GLY A O 1
ATOM 578 N N . LEU A 1 80 ? -6.030 -11.298 17.277 1.00 89.94 80 LEU A N 1
ATOM 579 C CA . LEU A 1 80 ? -6.480 -9.959 16.907 1.00 89.94 80 LEU A CA 1
ATOM 580 C C . LEU A 1 80 ? -7.454 -9.396 17.946 1.00 89.94 80 LEU A C 1
ATOM 582 O O . LEU A 1 80 ? -8.332 -10.090 18.456 1.00 89.94 80 LEU A O 1
ATOM 586 N N . GLU A 1 81 ? -7.306 -8.104 18.231 1.00 89.81 81 GLU A N 1
ATOM 587 C CA . GLU A 1 81 ? -8.254 -7.351 19.050 1.00 89.81 81 GLU A CA 1
ATOM 588 C C . GLU A 1 81 ? -9.630 -7.304 18.370 1.00 89.81 81 GLU A C 1
ATOM 590 O O . GLU A 1 81 ? -9.734 -7.276 17.139 1.00 89.81 81 GLU A O 1
ATOM 595 N N . GLN A 1 82 ? -10.700 -7.233 19.165 1.00 88.94 82 GLN A N 1
ATOM 596 C CA . GLN A 1 82 ? -12.024 -6.974 18.606 1.00 88.94 82 GLN A CA 1
ATOM 597 C C . GLN A 1 82 ? -12.085 -5.559 18.010 1.00 88.94 82 GLN A C 1
ATOM 599 O O . GLN A 1 82 ? -11.477 -4.630 18.553 1.00 88.94 82 GLN A O 1
ATOM 604 N N . PRO A 1 83 ? -12.823 -5.367 16.903 1.00 90.00 83 PRO A N 1
ATOM 605 C CA . PRO A 1 83 ? -12.988 -4.048 16.318 1.00 90.00 83 PRO A CA 1
ATOM 606 C C . PRO A 1 83 ? -13.671 -3.115 17.321 1.00 90.00 83 PRO A C 1
ATOM 608 O O . PRO A 1 83 ? -14.727 -3.430 17.869 1.00 90.00 83 PRO A O 1
ATOM 611 N N . LYS A 1 84 ? -13.056 -1.953 17.544 1.00 93.38 84 LYS A N 1
ATOM 612 C CA . LYS A 1 84 ? -13.591 -0.913 18.429 1.00 93.38 84 LYS A CA 1
ATOM 613 C C . LYS A 1 84 ? -14.865 -0.311 17.854 1.00 93.38 84 LYS A C 1
ATOM 615 O O . LYS A 1 84 ? -15.050 -0.256 16.634 1.00 93.38 84 LYS A O 1
ATOM 620 N N . THR A 1 85 ? -15.727 0.183 18.734 1.00 96.06 85 THR A N 1
ATOM 621 C CA . THR A 1 85 ? -16.948 0.874 18.309 1.00 96.06 85 THR A CA 1
ATOM 622 C C . THR A 1 85 ? -16.618 2.228 17.669 1.00 96.06 85 THR A C 1
ATOM 624 O O . THR A 1 85 ? -15.537 2.795 17.851 1.00 96.06 85 THR A O 1
ATOM 627 N N . ARG A 1 86 ? -17.556 2.776 16.884 1.00 94.62 86 ARG A N 1
ATOM 628 C CA . ARG A 1 86 ? -17.356 4.060 16.187 1.00 94.62 86 ARG A CA 1
ATOM 629 C C . ARG A 1 86 ? -17.043 5.207 17.155 1.00 94.62 86 ARG A C 1
ATOM 631 O O . ARG A 1 86 ? -16.212 6.053 16.836 1.00 94.62 86 ARG A O 1
ATOM 638 N N . GLU A 1 87 ? -17.699 5.225 18.311 1.00 95.69 87 GLU A N 1
ATOM 639 C CA . GLU A 1 87 ? -17.527 6.253 19.344 1.00 95.69 87 GLU A CA 1
ATOM 640 C C . GLU A 1 87 ? -16.133 6.174 19.983 1.00 95.69 87 GLU A C 1
ATOM 642 O O . GLU A 1 87 ? -15.440 7.187 20.091 1.00 95.69 87 GLU A O 1
ATOM 647 N N . GLU A 1 88 ? -15.660 4.965 20.300 1.00 94.31 88 GLU A N 1
ATOM 648 C CA . GLU A 1 88 ? -14.308 4.731 20.828 1.00 94.31 88 GLU A CA 1
ATOM 649 C C . GLU A 1 88 ? -13.211 5.164 19.848 1.00 94.31 88 GLU A C 1
ATOM 651 O O . GLU A 1 88 ? -12.193 5.735 20.250 1.00 94.31 88 GLU A O 1
ATOM 656 N N . LEU A 1 89 ? -13.408 4.921 18.547 1.00 93.94 89 LEU A N 1
ATOM 657 C CA . LEU A 1 89 ? -12.468 5.359 17.513 1.00 93.94 89 LEU A CA 1
ATOM 658 C C . LEU A 1 89 ? -12.399 6.887 17.413 1.00 93.94 89 LEU A C 1
ATOM 660 O O . LEU A 1 89 ? -11.307 7.433 17.252 1.00 93.94 89 LEU A O 1
ATOM 664 N N . GLN A 1 90 ? -13.535 7.581 17.537 1.00 95.50 90 GLN A N 1
ATOM 665 C CA . GLN A 1 90 ? -13.577 9.046 17.534 1.00 95.50 90 GLN A CA 1
ATOM 666 C C . GLN A 1 90 ? -12.879 9.640 18.760 1.00 95.50 90 GLN A C 1
ATOM 668 O O . GLN A 1 90 ? -12.082 10.567 18.613 1.00 95.50 90 GLN A O 1
ATOM 673 N N . ALA A 1 91 ? -13.120 9.080 19.948 1.00 95.62 91 ALA A N 1
ATOM 674 C CA . ALA A 1 91 ? -12.455 9.511 21.175 1.00 95.62 91 ALA A CA 1
ATOM 675 C C . ALA A 1 91 ? -10.929 9.340 21.080 1.00 95.62 91 ALA A C 1
ATOM 677 O O . ALA A 1 91 ? -10.184 10.292 21.313 1.00 95.62 91 ALA A O 1
ATOM 678 N N . ARG A 1 92 ? -10.456 8.169 20.629 1.00 93.81 92 ARG A N 1
ATOM 679 C CA . ARG A 1 92 ? -9.020 7.904 20.441 1.00 93.81 92 ARG A CA 1
ATOM 680 C C . ARG A 1 92 ? -8.387 8.836 19.406 1.00 93.81 92 ARG A C 1
ATOM 682 O O . ARG A 1 92 ? -7.256 9.278 19.586 1.00 93.81 92 ARG A O 1
ATOM 689 N N . ALA A 1 93 ? -9.100 9.144 18.322 1.00 95.38 93 ALA A N 1
ATOM 690 C CA . ALA A 1 93 ? -8.621 10.098 17.326 1.00 95.38 93 ALA A CA 1
ATOM 691 C C . ALA A 1 93 ? -8.461 11.505 17.925 1.00 95.38 93 ALA A C 1
ATOM 693 O O . ALA A 1 93 ? -7.469 12.173 17.648 1.00 95.38 93 ALA A O 1
ATOM 694 N N . ALA A 1 94 ? -9.391 11.949 18.773 1.00 95.12 94 ALA A N 1
ATOM 695 C CA . ALA A 1 94 ? -9.274 13.228 19.470 1.00 95.12 94 ALA A CA 1
ATOM 696 C C . ALA A 1 94 ? -8.125 13.239 20.495 1.00 95.12 94 ALA A C 1
ATOM 698 O O . ALA A 1 94 ? -7.459 14.256 20.650 1.00 95.12 94 ALA A O 1
ATOM 699 N N . GLU A 1 95 ? -7.863 12.118 21.175 1.00 93.75 95 GLU A N 1
ATOM 700 C CA . GLU A 1 95 ? -6.727 11.974 22.096 1.00 93.75 95 GLU A CA 1
ATOM 701 C C . GLU A 1 95 ? -5.369 12.043 21.395 1.00 93.75 95 GLU A C 1
ATOM 703 O O . GLU A 1 95 ? -4.453 12.663 21.927 1.00 93.75 95 GLU A O 1
ATOM 708 N N . LEU A 1 96 ? -5.242 11.424 20.218 1.00 94.56 96 LEU A N 1
ATOM 709 C CA . LEU A 1 96 ? -3.995 11.400 19.445 1.00 94.56 96 LEU A CA 1
ATOM 710 C C . LEU A 1 96 ? -3.667 12.732 18.762 1.00 94.56 96 LEU A C 1
ATOM 712 O O . LEU A 1 96 ? -2.509 12.970 18.445 1.00 94.56 96 LEU A O 1
ATOM 716 N N . ASN A 1 97 ? -4.669 13.578 18.519 1.00 91.12 97 ASN A N 1
ATOM 717 C CA . ASN A 1 97 ? -4.493 14.901 17.912 1.00 91.12 97 ASN A CA 1
ATOM 718 C C . ASN A 1 97 ? -4.306 16.022 18.956 1.00 91.12 97 ASN A C 1
ATOM 720 O O . ASN A 1 97 ? -4.549 17.189 18.646 1.00 91.12 97 ASN A O 1
ATOM 724 N N . LYS A 1 98 ? -3.926 15.671 20.190 1.00 76.56 98 LYS A N 1
ATOM 725 C CA . LYS A 1 98 ? -3.477 16.623 21.216 1.00 76.56 98 LYS A CA 1
ATOM 726 C C . LYS A 1 98 ? -1.994 16.922 21.049 1.00 76.56 98 LYS A C 1
ATOM 728 O O . LYS A 1 98 ? -1.634 18.101 21.249 1.00 76.56 98 LYS A O 1
#

Radius of gyration: 33.49 Å; Cα contacts (8 Å, |Δi|>4): 18; chains: 1; bounding box: 63×63×73 Å